Protein AF-A0A5C7YD73-F1 (afdb_monomer_lite)

Sequence (119 aa):
VRLFTTLARFDPVYHGHFKCNRQKLAEMPVLWAYARDLFQTPGFGDTTDFVQIKQHYYIVHADINPSRIVPDGPDLANWLSPHGREALGGRPFGDGTPPGPVPAGEQVPAGHGAQPLLE

Organism: NCBI:txid342002

InterPro domains:
  IPR016639 Glutathione S-transferase Omega/GSH [PTHR32419] (1-86)
  IPR036282 Glutathione S-transferase, C-terminal domain superfamily [SSF47616] (2-102)

pLDDT: mean 96.61, std 7.22, range [41.75, 98.94]

Radius of gyration: 15.42 Å; chains: 1; bounding box: 36×26×44 Å

Foldseek 3Di:
DVVLVCLLLQQQDCVPLVVPPPDGCCPVLVSLLVNLVQLPAPPHLQQAQSVVSQQCRLQVPCVSHVVSDRDPDDQLLCSNDHSCCCVVPDDPQVPDDGDDDDDPPSGHDAPRGNDDRDD

Structure (mmCIF, N/CA/C/O backbone):
data_AF-A0A5C7YD73-F1
#
_entry.id   AF-A0A5C7YD73-F1
#
loop_
_atom_site.group_PDB
_atom_site.id
_atom_site.type_symbol
_atom_site.label_atom_id
_atom_site.label_alt_id
_atom_site.label_comp_id
_atom_site.label_asym_id
_atom_site.label_entity_id
_atom_site.label_seq_id
_atom_site.pdbx_PDB_ins_code
_atom_site.Cartn_x
_atom_site.Cartn_y
_atom_site.Cartn_z
_atom_site.occupancy
_atom_site.B_iso_or_equiv
_atom_site.auth_seq_id
_atom_site.auth_comp_id
_atom_site.auth_asym_id
_atom_site.auth_atom_id
_atom_site.pdbx_PDB_model_num
ATOM 1 N N . VAL A 1 1 ? 8.645 -10.338 -2.698 1.00 97.06 1 VAL A N 1
ATOM 2 C CA . VAL A 1 1 ? 7.506 -10.826 -1.877 1.00 97.06 1 VAL A CA 1
ATOM 3 C C . VAL A 1 1 ? 7.642 -10.475 -0.395 1.00 97.06 1 VAL A C 1
ATOM 5 O O . VAL A 1 1 ? 6.943 -9.576 0.035 1.00 97.06 1 VAL A O 1
ATOM 8 N N . ARG A 1 2 ? 8.547 -11.088 0.391 1.00 98.56 2 ARG A N 1
ATOM 9 C CA . ARG A 1 2 ? 8.586 -10.915 1.869 1.00 98.56 2 ARG A CA 1
ATOM 10 C C . ARG A 1 2 ? 8.684 -9.467 2.374 1.00 98.56 2 ARG A C 1
ATOM 12 O O . ARG A 1 2 ? 8.082 -9.141 3.383 1.00 98.56 2 ARG A O 1
ATOM 19 N N . LEU A 1 3 ? 9.432 -8.607 1.682 1.00 98.81 3 LEU A N 1
ATOM 20 C CA . LEU A 1 3 ? 9.550 -7.195 2.059 1.00 98.81 3 LEU A CA 1
ATOM 21 C C . LEU A 1 3 ? 8.273 -6.400 1.741 1.00 98.81 3 LEU A C 1
ATOM 23 O O . LEU A 1 3 ? 7.864 -5.542 2.517 1.00 98.81 3 LEU A O 1
ATOM 27 N N . PHE A 1 4 ? 7.623 -6.706 0.617 1.00 98.88 4 PHE A N 1
ATOM 28 C CA . PHE A 1 4 ? 6.454 -5.970 0.138 1.00 98.88 4 PHE A CA 1
ATOM 29 C C . PHE A 1 4 ? 5.319 -5.959 1.157 1.00 98.88 4 PHE A C 1
ATOM 31 O O . PHE A 1 4 ? 4.746 -4.908 1.420 1.00 98.88 4 PHE A O 1
ATOM 38 N N . THR A 1 5 ? 5.027 -7.102 1.777 1.00 98.75 5 THR A N 1
ATOM 39 C CA . THR A 1 5 ? 3.909 -7.222 2.720 1.00 98.75 5 THR A CA 1
ATOM 40 C C . THR A 1 5 ? 4.052 -6.287 3.921 1.00 98.75 5 THR A C 1
ATOM 42 O O . THR A 1 5 ? 3.040 -5.802 4.430 1.00 98.75 5 THR A O 1
ATOM 45 N N . THR A 1 6 ? 5.287 -5.997 4.343 1.00 98.88 6 THR A N 1
ATOM 46 C CA . THR A 1 6 ? 5.586 -4.997 5.375 1.00 98.88 6 THR A CA 1
ATOM 47 C C . THR A 1 6 ? 5.447 -3.576 4.836 1.00 98.88 6 THR A C 1
ATOM 49 O O . THR A 1 6 ? 4.802 -2.751 5.477 1.00 98.88 6 THR A O 1
ATOM 52 N N . LEU A 1 7 ? 6.009 -3.285 3.659 1.00 98.88 7 LEU A N 1
ATOM 53 C CA . LEU A 1 7 ? 5.947 -1.946 3.060 1.00 98.88 7 LEU A CA 1
ATOM 54 C C . LEU A 1 7 ? 4.501 -1.510 2.770 1.00 98.88 7 LEU A C 1
ATOM 56 O O . LEU A 1 7 ? 4.125 -0.393 3.112 1.00 98.88 7 LEU A O 1
ATOM 60 N N . ALA A 1 8 ? 3.664 -2.409 2.246 1.00 98.81 8 ALA A N 1
ATOM 61 C CA . ALA A 1 8 ? 2.251 -2.147 1.961 1.00 98.81 8 ALA A CA 1
ATOM 62 C C . ALA A 1 8 ? 1.449 -1.704 3.201 1.00 98.81 8 ALA A C 1
ATOM 64 O O . ALA A 1 8 ? 0.489 -0.950 3.094 1.00 98.81 8 ALA A O 1
ATOM 65 N N . ARG A 1 9 ? 1.855 -2.144 4.397 1.00 98.88 9 ARG A N 1
ATOM 66 C CA . ARG A 1 9 ? 1.187 -1.830 5.672 1.00 98.88 9 ARG A CA 1
ATOM 67 C C . ARG A 1 9 ? 1.843 -0.668 6.422 1.00 98.88 9 ARG A C 1
ATOM 69 O O . ARG A 1 9 ? 1.342 -0.265 7.471 1.00 98.88 9 ARG A O 1
ATOM 76 N N . PHE A 1 10 ? 2.952 -0.133 5.910 1.00 98.94 10 PHE A N 1
ATOM 77 C CA . PHE A 1 10 ? 3.781 0.807 6.654 1.00 98.94 10 PHE A CA 1
ATOM 78 C C . PHE A 1 10 ? 3.064 2.134 6.914 1.00 98.94 10 PHE A C 1
ATOM 80 O O . PHE A 1 10 ? 2.805 2.461 8.068 1.00 98.94 10 PHE A O 1
ATOM 87 N N . ASP A 1 11 ? 2.671 2.859 5.867 1.00 98.75 11 ASP A N 1
ATOM 88 C CA . ASP A 1 11 ? 1.973 4.144 6.022 1.00 98.75 11 ASP A CA 1
ATOM 89 C C . ASP A 1 11 ? 0.539 4.003 6.563 1.00 98.75 11 ASP A C 1
ATOM 91 O O . ASP A 1 11 ? 0.177 4.782 7.448 1.00 98.75 11 ASP A O 1
ATOM 95 N N . PRO A 1 12 ? -0.272 3.012 6.127 1.00 98.62 12 PRO A N 1
ATOM 96 C CA . PRO A 1 12 ? -1.635 2.850 6.634 1.00 98.62 12 PRO A CA 1
ATOM 97 C C . PRO A 1 12 ? -1.730 2.408 8.093 1.00 98.62 12 PRO A C 1
ATOM 99 O O . PRO A 1 12 ? -2.764 2.625 8.719 1.00 98.62 12 PRO A O 1
ATOM 102 N N . VAL A 1 13 ? -0.692 1.752 8.626 1.00 98.88 13 VAL A N 1
ATOM 103 C CA . VAL A 1 13 ? -0.722 1.166 9.971 1.00 98.88 13 VAL A CA 1
ATOM 104 C C . VAL A 1 13 ? 0.557 1.456 10.744 1.00 98.88 13 VAL A C 1
ATOM 106 O O . VAL A 1 13 ? 0.507 2.156 11.752 1.00 98.88 13 VAL A O 1
ATOM 109 N N . TYR A 1 14 ? 1.699 0.893 10.344 1.00 98.88 14 TYR A N 1
ATOM 110 C CA . TYR A 1 14 ? 2.871 0.799 11.229 1.00 98.88 14 TYR A CA 1
ATOM 111 C C . TYR A 1 14 ? 3.428 2.158 11.648 1.00 98.88 14 TYR A C 1
ATOM 113 O O . TYR A 1 14 ? 3.812 2.338 12.806 1.00 98.88 14 TYR A O 1
ATOM 121 N N . HIS A 1 15 ? 3.414 3.128 10.738 1.00 98.81 15 HIS A N 1
ATOM 122 C CA . HIS A 1 15 ? 3.866 4.485 10.998 1.00 98.81 15 HIS A CA 1
ATOM 123 C C . HIS A 1 15 ? 3.109 5.115 12.179 1.00 98.81 15 HIS A C 1
ATOM 125 O O . HIS A 1 15 ? 3.725 5.668 13.088 1.00 98.81 15 HIS A O 1
ATOM 131 N N . GLY A 1 16 ? 1.777 5.000 12.197 1.00 98.56 16 GLY A N 1
ATOM 132 C CA . GLY A 1 16 ? 0.931 5.539 13.265 1.00 98.56 16 GLY A CA 1
ATOM 133 C C . GLY A 1 16 ? 0.746 4.568 14.430 1.00 98.56 16 GLY A C 1
ATOM 134 O O . GLY A 1 16 ? 1.196 4.829 15.545 1.00 98.56 16 GLY A O 1
ATOM 135 N N . HIS A 1 17 ? 0.093 3.433 14.170 1.00 98.69 17 HIS A N 1
ATOM 136 C CA . HIS A 1 17 ? -0.322 2.446 15.176 1.00 98.69 17 HIS A CA 1
ATOM 137 C C . HIS A 1 17 ? 0.852 1.915 16.002 1.00 98.69 17 HIS A C 1
ATOM 139 O O . HIS A 1 17 ? 0.799 1.882 17.232 1.00 98.69 17 HIS A O 1
ATOM 145 N N . PHE A 1 18 ? 1.950 1.564 15.328 1.00 98.81 18 PHE A N 1
ATOM 146 C CA . PHE A 1 18 ? 3.165 1.047 15.965 1.00 98.81 18 PHE A CA 1
ATOM 147 C C . PHE A 1 18 ? 4.238 2.106 16.204 1.00 98.81 18 PHE A C 1
ATOM 149 O O . PHE A 1 18 ? 5.296 1.782 16.738 1.00 98.81 18 PHE A O 1
ATOM 156 N N . LYS A 1 19 ? 3.960 3.374 15.876 1.00 98.69 19 LYS A N 1
ATOM 157 C CA . LYS A 1 19 ? 4.874 4.503 16.096 1.00 98.69 19 LYS A CA 1
ATOM 158 C C . LYS A 1 19 ? 6.224 4.326 15.388 1.00 98.69 19 LYS A C 1
ATOM 160 O O . LYS A 1 19 ? 7.238 4.847 15.842 1.00 98.69 19 LYS A O 1
ATOM 165 N N . CYS A 1 20 ? 6.259 3.615 14.260 1.00 98.69 20 CYS A N 1
ATOM 166 C CA . CYS A 1 20 ? 7.447 3.502 13.409 1.00 98.69 20 CYS A CA 1
ATOM 167 C C . CYS A 1 20 ? 7.638 4.788 12.579 1.00 98.69 20 CYS A C 1
ATOM 169 O O . CYS A 1 20 ? 7.607 4.757 11.352 1.00 98.69 20 CYS A O 1
ATOM 171 N N . ASN A 1 21 ? 7.782 5.933 13.248 1.00 98.56 21 ASN A N 1
ATOM 172 C CA . ASN A 1 21 ? 7.458 7.252 12.701 1.00 98.56 21 ASN A CA 1
ATOM 173 C C . ASN A 1 21 ? 8.667 8.165 12.445 1.00 98.56 21 ASN A C 1
ATOM 175 O O . ASN A 1 21 ? 8.542 9.384 12.541 1.00 98.56 21 ASN A O 1
ATOM 179 N N . ARG A 1 22 ? 9.845 7.611 12.117 1.00 98.69 22 ARG A N 1
ATOM 180 C CA . ARG A 1 22 ? 10.975 8.460 11.692 1.00 98.69 22 ARG A CA 1
ATOM 181 C C . ARG A 1 22 ? 10.602 9.256 10.437 1.00 98.69 22 ARG A C 1
ATOM 183 O O . ARG A 1 22 ? 10.861 10.449 10.381 1.00 98.69 22 ARG A O 1
ATOM 190 N N . GLN A 1 23 ? 10.049 8.560 9.446 1.00 98.50 23 GLN A N 1
ATOM 191 C CA . GLN A 1 23 ? 9.596 9.052 8.142 1.00 98.50 23 GLN A CA 1
ATOM 192 C C . GLN A 1 23 ? 8.497 8.102 7.649 1.00 98.50 23 GLN A C 1
ATOM 194 O O . GLN A 1 23 ? 8.552 6.904 7.958 1.00 98.50 23 GLN A O 1
ATOM 199 N N . LYS A 1 24 ? 7.550 8.597 6.853 1.00 98.69 24 LYS A N 1
ATOM 200 C CA . LYS A 1 24 ? 6.627 7.745 6.086 1.00 98.69 24 LYS A CA 1
ATOM 201 C C . LYS A 1 24 ? 7.385 6.981 5.004 1.00 98.69 24 LYS A C 1
ATOM 203 O O . LYS A 1 24 ? 8.428 7.431 4.530 1.00 98.69 24 LYS A O 1
ATOM 208 N N . LEU A 1 25 ? 6.844 5.854 4.554 1.00 98.81 25 LEU A N 1
ATOM 209 C CA . LEU A 1 25 ? 7.359 5.133 3.395 1.00 98.81 25 LEU A CA 1
ATOM 210 C C . LEU A 1 25 ? 7.368 6.040 2.162 1.00 98.81 25 LEU A C 1
ATOM 212 O O . LEU A 1 25 ? 8.382 6.075 1.469 1.00 98.81 25 LEU A O 1
ATOM 216 N N . ALA A 1 26 ? 6.306 6.818 1.932 1.00 98.44 26 ALA A N 1
ATOM 217 C CA . ALA A 1 26 ? 6.226 7.758 0.809 1.00 98.44 26 ALA A CA 1
ATOM 218 C C . ALA A 1 26 ? 7.355 8.816 0.781 1.00 98.44 26 ALA A C 1
ATOM 220 O O . ALA A 1 26 ? 7.649 9.378 -0.273 1.00 98.44 26 ALA A O 1
ATOM 221 N N . GLU A 1 27 ? 8.018 9.065 1.914 1.00 98.75 27 GLU A N 1
ATOM 222 C CA . GLU A 1 27 ? 9.127 10.019 2.060 1.00 98.75 27 GLU A CA 1
ATOM 223 C C . GLU A 1 27 ? 10.508 9.357 1.890 1.00 98.75 27 GLU A C 1
ATOM 225 O O . GLU A 1 27 ? 11.531 10.035 1.973 1.00 98.75 27 GLU A O 1
ATOM 230 N N . MET A 1 28 ? 10.565 8.040 1.653 1.00 98.75 28 MET A N 1
ATOM 231 C CA . MET A 1 28 ? 11.796 7.275 1.428 1.00 98.75 28 MET A CA 1
ATOM 232 C C . MET A 1 28 ? 11.951 6.982 -0.075 1.00 98.75 28 MET A C 1
ATOM 234 O O . MET A 1 28 ? 11.473 5.946 -0.533 1.00 98.75 28 MET A O 1
ATOM 238 N N . PRO A 1 29 ? 12.633 7.825 -0.879 1.00 98.50 29 PRO A N 1
ATOM 239 C CA . PRO A 1 29 ? 12.431 7.857 -2.333 1.00 98.50 29 PRO A CA 1
ATOM 240 C C . PRO A 1 29 ? 12.690 6.519 -3.037 1.00 98.50 29 PRO A C 1
ATOM 242 O O . PRO A 1 29 ? 11.89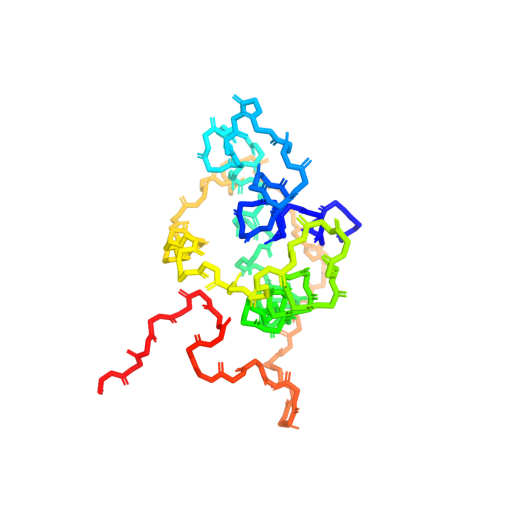2 6.072 -3.859 1.00 98.50 29 PRO A O 1
ATOM 245 N N . VAL A 1 30 ? 13.781 5.839 -2.671 1.00 98.81 30 VAL A N 1
ATOM 246 C CA . VAL A 1 30 ? 14.167 4.558 -3.282 1.00 98.81 30 VAL A CA 1
ATOM 247 C C . VAL A 1 30 ? 13.243 3.420 -2.840 1.00 98.81 30 VAL A C 1
ATOM 249 O O . VAL A 1 30 ? 12.813 2.622 -3.672 1.00 98.81 30 VAL A O 1
ATOM 252 N N . LEU A 1 31 ? 12.908 3.349 -1.546 1.00 98.88 31 LEU A N 1
ATOM 253 C CA . LEU A 1 31 ? 12.007 2.317 -1.020 1.00 98.88 31 LEU A CA 1
ATOM 254 C C . LEU A 1 31 ? 10.575 2.522 -1.507 1.00 98.88 31 LEU A C 1
ATOM 256 O O . LEU A 1 31 ? 9.884 1.546 -1.784 1.00 98.88 31 LEU A O 1
ATOM 260 N N . TRP A 1 32 ? 10.149 3.771 -1.671 1.00 98.88 32 TRP A N 1
ATOM 261 C CA . TRP A 1 32 ? 8.831 4.094 -2.186 1.00 98.88 32 TRP A CA 1
ATOM 262 C C . TRP A 1 32 ? 8.685 3.768 -3.668 1.00 98.88 32 TRP A C 1
ATOM 264 O O . TRP A 1 32 ? 7.675 3.201 -4.081 1.00 98.88 32 TRP A O 1
ATOM 274 N N . ALA A 1 33 ? 9.702 4.075 -4.477 1.00 98.88 33 ALA A N 1
ATOM 275 C CA . ALA A 1 33 ? 9.740 3.643 -5.871 1.00 98.88 33 ALA A CA 1
ATOM 276 C C . ALA A 1 33 ? 9.694 2.108 -5.981 1.00 98.88 33 ALA A C 1
ATOM 278 O O . ALA A 1 33 ? 8.905 1.577 -6.753 1.00 98.88 33 ALA A O 1
ATOM 279 N N . TYR A 1 34 ? 10.474 1.394 -5.161 1.00 98.88 34 TYR A N 1
ATOM 280 C CA . TYR A 1 34 ? 10.448 -0.072 -5.103 1.00 98.88 34 TYR A CA 1
ATOM 281 C C . TYR A 1 34 ? 9.086 -0.639 -4.669 1.00 98.88 34 TYR A C 1
ATOM 283 O O . TYR A 1 34 ? 8.618 -1.629 -5.226 1.00 98.88 34 TYR A O 1
ATOM 291 N N . ALA A 1 35 ? 8.438 -0.029 -3.675 1.00 98.88 35 ALA A N 1
ATOM 292 C CA . ALA A 1 35 ? 7.142 -0.488 -3.195 1.00 98.88 35 ALA A CA 1
ATOM 293 C C . ALA A 1 35 ? 6.059 -0.341 -4.273 1.00 98.88 35 ALA A C 1
ATOM 295 O O . ALA A 1 35 ? 5.301 -1.284 -4.482 1.00 98.88 35 ALA A O 1
ATOM 296 N N . ARG A 1 36 ? 6.016 0.800 -4.974 1.00 98.81 36 ARG A N 1
ATOM 297 C CA . ARG A 1 36 ? 5.060 1.055 -6.065 1.00 98.81 36 ARG A CA 1
ATOM 298 C C . ARG A 1 36 ? 5.282 0.154 -7.276 1.00 98.81 36 ARG A C 1
ATOM 300 O O . ARG A 1 36 ? 4.311 -0.363 -7.806 1.00 98.81 36 ARG A O 1
ATOM 307 N N . ASP A 1 37 ? 6.538 -0.080 -7.650 1.00 98.88 37 ASP A N 1
ATOM 308 C CA . ASP A 1 37 ? 6.934 -1.042 -8.691 1.00 98.88 37 ASP A CA 1
ATOM 309 C C . ASP A 1 37 ? 6.357 -2.436 -8.412 1.00 98.88 37 ASP A C 1
ATOM 311 O O . ASP A 1 37 ? 5.642 -3.014 -9.232 1.00 98.88 37 ASP A O 1
ATOM 315 N N . LEU A 1 38 ? 6.533 -2.931 -7.182 1.00 98.88 38 LEU A N 1
ATOM 316 C CA . LEU A 1 38 ? 5.903 -4.184 -6.781 1.00 98.88 38 LEU A CA 1
ATOM 317 C C . LEU A 1 38 ? 4.381 -4.086 -6.724 1.00 98.88 38 LEU A C 1
ATOM 319 O O . LEU A 1 38 ? 3.725 -4.978 -7.230 1.00 98.88 38 LEU A O 1
ATOM 323 N N . PHE A 1 39 ? 3.808 -3.033 -6.144 1.00 98.75 39 PHE A N 1
ATOM 324 C CA . PHE A 1 39 ? 2.354 -2.882 -6.034 1.00 98.75 39 PHE A CA 1
ATOM 325 C C . PHE A 1 39 ? 1.657 -2.908 -7.402 1.00 98.75 39 PHE A C 1
ATOM 327 O O . PHE A 1 39 ? 0.602 -3.522 -7.536 1.00 98.75 39 PHE A O 1
ATOM 334 N N . GLN A 1 40 ? 2.256 -2.275 -8.414 1.00 98.44 40 GLN A N 1
ATOM 335 C CA . GLN A 1 40 ? 1.741 -2.221 -9.787 1.00 98.44 40 GLN A CA 1
ATOM 336 C C . GLN A 1 40 ? 2.055 -3.496 -10.593 1.00 98.44 40 GLN A C 1
ATOM 338 O O . GLN A 1 40 ? 1.502 -3.691 -11.675 1.00 98.44 40 GLN A O 1
ATOM 343 N N . THR A 1 41 ? 2.900 -4.392 -10.071 1.00 98.50 41 THR A N 1
ATOM 344 C CA . THR A 1 41 ? 3.136 -5.718 -10.653 1.00 98.50 41 THR A CA 1
ATOM 345 C C . THR A 1 41 ? 1.946 -6.648 -10.349 1.00 98.50 41 THR A C 1
ATOM 347 O O . THR A 1 41 ? 1.553 -6.753 -9.184 1.00 98.50 41 THR A O 1
ATOM 350 N N . PRO A 1 42 ? 1.382 -7.371 -11.340 1.00 98.19 42 PRO A N 1
ATOM 351 C CA . PRO A 1 42 ? 0.292 -8.322 -11.101 1.00 98.19 42 PRO A CA 1
ATOM 352 C C . PRO A 1 42 ? 0.638 -9.378 -10.036 1.00 98.19 42 PRO A C 1
ATOM 354 O O . PRO A 1 42 ? 1.749 -9.919 -10.028 1.00 98.19 42 PRO A O 1
ATOM 357 N N . GLY A 1 43 ? -0.310 -9.674 -9.147 1.00 97.44 43 GLY A N 1
ATOM 358 C CA . GLY A 1 43 ? -0.152 -10.562 -7.988 1.00 97.44 43 GLY A CA 1
ATOM 359 C C . GLY A 1 43 ? 0.263 -9.870 -6.680 1.00 97.44 43 GLY A C 1
ATOM 360 O O . GLY A 1 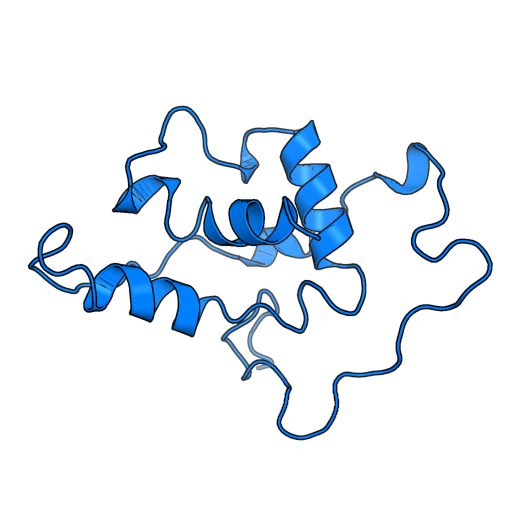43 ? 0.495 -10.554 -5.681 1.00 97.44 43 GLY A O 1
ATOM 361 N N . PHE A 1 44 ? 0.402 -8.539 -6.663 1.00 98.56 44 PHE A N 1
ATOM 362 C CA . PHE A 1 44 ? 0.795 -7.763 -5.480 1.00 98.56 44 PHE A CA 1
ATOM 363 C C . PHE A 1 44 ? -0.295 -6.781 -5.035 1.00 98.56 44 PHE A C 1
ATOM 365 O O . PHE A 1 44 ? -0.957 -7.017 -4.023 1.00 98.56 44 PHE A O 1
ATOM 372 N N . GLY A 1 45 ? -0.483 -5.664 -5.747 1.00 97.94 45 GLY A N 1
ATOM 373 C CA . GLY A 1 45 ? -1.486 -4.659 -5.371 1.00 97.94 45 GLY A CA 1
ATOM 374 C C . GLY A 1 45 ? -2.918 -5.181 -5.482 1.00 97.94 45 GLY A C 1
ATOM 375 O O . GLY A 1 45 ? -3.769 -4.841 -4.667 1.00 97.94 45 GLY A O 1
ATOM 376 N N . ASP A 1 46 ? -3.150 -6.095 -6.420 1.00 97.44 46 ASP A N 1
ATOM 377 C CA . ASP A 1 46 ? -4.420 -6.791 -6.649 1.00 97.44 46 ASP A CA 1
ATOM 378 C C . ASP A 1 46 ? -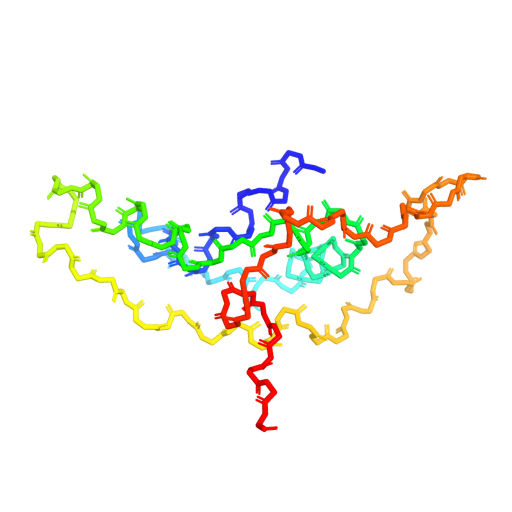4.789 -7.824 -5.564 1.00 97.44 46 ASP A C 1
ATOM 380 O O . ASP A 1 46 ? -5.899 -8.348 -5.576 1.00 97.44 46 ASP A O 1
ATOM 384 N N . THR A 1 47 ? -3.903 -8.054 -4.589 1.00 97.88 4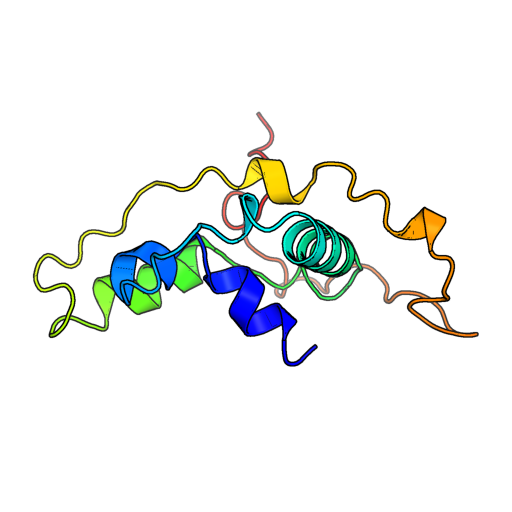7 THR A N 1
ATOM 385 C CA . THR A 1 47 ? -4.157 -8.863 -3.380 1.00 97.88 47 THR A CA 1
ATOM 386 C C . THR A 1 47 ? -4.139 -8.033 -2.090 1.00 97.88 47 THR A C 1
ATOM 388 O O . THR A 1 47 ? -4.211 -8.576 -0.984 1.00 97.88 47 THR A O 1
ATOM 391 N N . THR A 1 48 ? -4.016 -6.706 -2.195 1.00 98.62 48 THR A N 1
ATOM 392 C CA . THR A 1 48 ? -3.837 -5.814 -1.042 1.00 98.62 48 THR A CA 1
ATOM 393 C C . THR A 1 48 ? -5.130 -5.063 -0.711 1.00 98.62 48 THR A C 1
ATOM 395 O O . THR A 1 48 ? -5.434 -4.037 -1.310 1.00 98.62 48 THR A O 1
ATOM 398 N N . ASP A 1 49 ? -5.867 -5.550 0.291 1.00 98.50 49 ASP A N 1
ATOM 399 C CA . ASP A 1 49 ? -7.057 -4.888 0.848 1.00 98.50 49 ASP A CA 1
ATOM 400 C C . ASP A 1 49 ? -6.670 -3.966 2.021 1.00 98.50 49 ASP A C 1
ATOM 402 O O . ASP A 1 49 ? -6.389 -4.422 3.137 1.00 98.50 49 ASP A O 1
ATOM 406 N N . PHE A 1 50 ? -6.637 -2.653 1.780 1.00 98.56 50 PHE A N 1
ATOM 407 C CA . PHE A 1 50 ? -6.228 -1.674 2.790 1.00 98.56 50 PHE A CA 1
ATOM 408 C C . PHE A 1 50 ? -7.271 -1.469 3.892 1.00 98.56 50 PHE A C 1
ATOM 410 O O . PHE A 1 50 ? -6.897 -1.162 5.029 1.00 98.56 50 PHE A O 1
ATOM 417 N N . VAL A 1 51 ? -8.557 -1.666 3.595 1.00 98.44 51 VAL A N 1
ATOM 418 C CA . VAL A 1 51 ? -9.640 -1.537 4.580 1.00 98.44 51 VAL A CA 1
ATOM 419 C C . VAL A 1 51 ? -9.527 -2.652 5.613 1.00 98.44 51 VAL A C 1
ATOM 421 O O . VAL A 1 51 ? -9.450 -2.361 6.810 1.00 98.44 51 VAL A O 1
ATOM 424 N N . GLN A 1 52 ? -9.414 -3.909 5.176 1.00 98.69 52 GLN A N 1
ATOM 425 C CA . GLN A 1 52 ? -9.238 -5.048 6.080 1.00 98.69 52 GLN A CA 1
ATOM 426 C C . GLN A 1 52 ? -7.924 -4.965 6.857 1.00 98.69 52 GLN A C 1
ATOM 428 O O . GLN A 1 52 ? -7.902 -5.244 8.059 1.00 98.69 52 GLN A O 1
ATOM 433 N N . ILE A 1 53 ? -6.835 -4.529 6.207 1.00 98.81 53 ILE A N 1
ATOM 434 C CA . ILE A 1 53 ? -5.559 -4.268 6.884 1.00 98.81 53 ILE A CA 1
ATOM 435 C C . ILE A 1 53 ? -5.777 -3.301 8.052 1.00 98.81 53 ILE A C 1
ATOM 437 O O . ILE A 1 53 ? -5.456 -3.636 9.193 1.00 98.81 53 ILE A O 1
ATOM 441 N N . LYS A 1 54 ? -6.339 -2.115 7.798 1.00 98.81 54 LYS A N 1
ATOM 442 C CA . LYS A 1 54 ? -6.516 -1.093 8.836 1.00 98.81 54 LYS A CA 1
ATOM 443 C C . LYS A 1 54 ? -7.473 -1.570 9.928 1.00 98.81 54 LYS A C 1
ATOM 445 O O . LYS A 1 54 ? -7.145 -1.452 11.107 1.00 98.81 54 LYS A O 1
ATOM 450 N N . GLN A 1 55 ? -8.608 -2.162 9.558 1.00 98.75 55 GLN A N 1
ATOM 451 C CA . GLN A 1 55 ? -9.582 -2.697 10.512 1.00 98.75 55 GLN A CA 1
ATOM 452 C C . GLN A 1 55 ? -8.951 -3.715 11.459 1.00 98.75 55 GLN A C 1
ATOM 454 O O . GLN A 1 55 ? -9.108 -3.583 12.671 1.00 98.75 55 GLN A O 1
ATOM 459 N N . HIS A 1 56 ? -8.188 -4.679 10.939 1.00 98.81 56 HIS A N 1
ATOM 460 C CA . HIS A 1 56 ? -7.531 -5.671 11.783 1.00 98.81 56 HIS A CA 1
ATOM 461 C C . HIS A 1 56 ? -6.644 -4.999 12.838 1.00 98.81 56 HIS A C 1
ATOM 463 O O . HIS A 1 56 ? -6.848 -5.198 14.033 1.00 98.81 56 HIS A O 1
ATOM 469 N N . TYR A 1 57 ? -5.710 -4.144 12.425 1.00 98.81 57 TYR A N 1
ATOM 470 C CA . TYR A 1 57 ? -4.770 -3.542 13.368 1.00 98.81 57 TYR A CA 1
ATOM 471 C C . TYR A 1 57 ? -5.436 -2.586 14.360 1.00 98.81 57 TYR A C 1
ATOM 473 O O . TYR A 1 57 ? -5.151 -2.660 15.556 1.00 98.81 57 TYR A O 1
ATOM 481 N N . TYR A 1 58 ? -6.308 -1.695 13.888 1.00 98.81 58 TYR A N 1
ATOM 482 C CA . TYR A 1 58 ? -6.868 -0.637 14.726 1.00 98.81 58 TYR A CA 1
ATOM 483 C C . TYR A 1 58 ? -8.026 -1.111 15.611 1.00 98.81 58 TYR A C 1
ATOM 485 O O . TYR A 1 58 ? -8.214 -0.524 16.675 1.00 98.81 58 TYR A O 1
ATOM 493 N N . ILE A 1 59 ? -8.767 -2.158 15.225 1.00 98.75 59 ILE A N 1
ATOM 494 C CA . ILE A 1 59 ? -9.895 -2.687 16.012 1.00 98.75 59 ILE A CA 1
ATOM 495 C C . ILE A 1 59 ? -9.442 -3.813 16.948 1.00 98.75 59 ILE A C 1
ATOM 497 O O . ILE A 1 59 ? -9.851 -3.835 18.111 1.00 98.75 59 ILE A O 1
ATOM 501 N N . VAL A 1 60 ? -8.613 -4.751 16.467 1.00 98.75 60 VAL A N 1
ATOM 502 C CA . VAL A 1 60 ? -8.246 -5.953 17.243 1.00 98.75 60 VAL A CA 1
ATOM 503 C C . VAL A 1 60 ? -7.240 -5.628 18.344 1.00 98.75 60 VAL A C 1
ATOM 505 O O . VAL A 1 60 ? -7.365 -6.149 19.449 1.00 98.75 60 VAL A O 1
ATOM 508 N N . HIS A 1 61 ? -6.265 -4.747 18.094 1.00 98.56 61 HIS A N 1
ATOM 509 C CA . HIS A 1 61 ? -5.246 -4.388 19.089 1.00 98.56 61 HIS A CA 1
ATOM 510 C C . HIS A 1 61 ? -5.776 -3.365 20.104 1.00 98.56 61 HIS A C 1
ATOM 512 O O . HIS A 1 61 ? -5.258 -2.251 20.204 1.00 98.56 61 HIS A O 1
ATOM 518 N N . ALA A 1 62 ? -6.805 -3.738 20.866 1.00 98.19 62 ALA A N 1
ATOM 519 C CA . ALA A 1 62 ? -7.437 -2.869 21.859 1.00 98.19 62 ALA A CA 1
ATOM 520 C C . ALA A 1 62 ? -6.462 -2.398 22.957 1.00 98.19 62 ALA A C 1
ATOM 522 O O . ALA A 1 62 ? -6.625 -1.298 23.471 1.00 98.19 62 ALA A O 1
ATOM 523 N N . ASP A 1 63 ? -5.414 -3.172 23.252 1.00 98.50 63 ASP A N 1
ATOM 524 C CA . ASP A 1 63 ? -4.369 -2.784 24.211 1.00 98.50 63 ASP A CA 1
ATOM 525 C C . ASP A 1 63 ? -3.525 -1.596 23.717 1.00 98.50 63 ASP A C 1
ATOM 527 O O . ASP A 1 63 ? -2.995 -0.824 24.513 1.00 98.50 63 ASP A O 1
ATOM 531 N N . ILE A 1 64 ? -3.405 -1.432 22.393 1.00 98.38 64 ILE A N 1
ATOM 532 C CA . ILE A 1 64 ? -2.668 -0.330 21.756 1.00 98.38 64 ILE A CA 1
ATOM 533 C C . ILE A 1 64 ? -3.620 0.811 21.376 1.00 98.38 64 ILE A C 1
ATOM 535 O O . ILE A 1 64 ? -3.275 1.980 21.549 1.00 98.38 64 ILE A O 1
ATOM 539 N N . ASN A 1 65 ? -4.812 0.486 20.863 1.00 98.62 65 ASN A N 1
ATOM 540 C CA . ASN A 1 65 ? -5.855 1.437 20.479 1.00 98.62 65 ASN A CA 1
ATOM 541 C C . ASN A 1 65 ? -7.196 1.112 21.169 1.00 98.62 65 ASN A C 1
ATOM 543 O O . ASN A 1 65 ? -8.089 0.533 20.542 1.00 98.62 65 ASN A O 1
ATOM 547 N N . PRO A 1 66 ? -7.390 1.523 22.436 1.00 98.56 66 PRO A N 1
ATOM 548 C CA . PRO A 1 66 ? -8.618 1.234 23.180 1.00 98.56 66 PRO A CA 1
ATOM 549 C C . PRO A 1 66 ? -9.880 1.829 22.546 1.00 98.56 66 PRO A C 1
ATOM 551 O O . PRO A 1 66 ? -10.964 1.270 22.686 1.00 98.56 66 PRO A O 1
ATOM 554 N N . SER A 1 67 ? -9.743 2.946 21.819 1.00 98.62 67 SER A N 1
ATOM 555 C CA . SER A 1 67 ? -10.863 3.601 21.130 1.00 98.62 67 SER A CA 1
ATOM 556 C C . SER A 1 67 ? -11.434 2.771 19.977 1.00 98.62 67 SER A C 1
ATOM 558 O O . SER A 1 67 ? -12.577 2.984 19.580 1.00 98.62 67 SER A O 1
ATOM 560 N N . ARG A 1 68 ? -10.627 1.856 19.415 1.00 98.56 68 ARG A N 1
ATOM 561 C CA . ARG A 1 68 ? -10.909 1.089 18.190 1.00 98.56 68 ARG A CA 1
ATOM 562 C C . ARG A 1 68 ? -11.259 1.936 16.963 1.00 98.56 68 ARG A C 1
ATOM 564 O O . ARG A 1 68 ? -11.729 1.402 15.962 1.00 98.56 68 ARG A O 1
ATOM 571 N N . ILE A 1 69 ? -11.002 3.244 17.014 1.00 98.81 69 ILE A N 1
ATOM 572 C CA . ILE A 1 69 ? -11.175 4.131 15.867 1.00 98.81 69 ILE A CA 1
ATOM 573 C C . ILE A 1 69 ? -10.142 3.747 14.809 1.00 98.81 69 ILE A C 1
ATOM 575 O O . ILE A 1 69 ? -8.948 3.650 15.101 1.00 98.81 69 ILE A O 1
ATOM 579 N N . VAL A 1 70 ? -10.619 3.539 13.583 1.00 98.88 70 VAL A N 1
ATOM 580 C CA . VAL A 1 70 ? -9.789 3.309 12.401 1.00 98.88 70 VAL A CA 1
ATOM 581 C C . VAL A 1 70 ? -9.567 4.662 11.717 1.00 98.88 70 VAL A C 1
ATOM 583 O O . VAL A 1 70 ? -10.553 5.310 11.367 1.00 98.88 70 VAL A O 1
ATOM 586 N N . PRO A 1 71 ? -8.318 5.126 11.531 1.00 98.56 71 PRO A N 1
ATOM 587 C CA . PRO A 1 71 ? -8.052 6.357 10.792 1.00 98.56 71 PRO A CA 1
ATOM 588 C C . PRO A 1 71 ? -8.580 6.265 9.363 1.00 98.56 71 PRO A C 1
ATOM 590 O O . PRO A 1 71 ? -8.478 5.208 8.748 1.00 98.56 71 PRO A O 1
ATOM 593 N N . ASP A 1 72 ? -9.089 7.364 8.811 1.00 97.56 72 ASP A N 1
ATOM 594 C CA . ASP A 1 72 ? -9.576 7.385 7.426 1.00 97.56 72 ASP A CA 1
ATOM 595 C C . ASP A 1 72 ? -8.419 7.446 6.414 1.00 97.56 72 ASP A C 1
ATOM 597 O O . ASP A 1 72 ? -8.372 6.681 5.456 1.00 97.56 72 ASP A O 1
ATOM 601 N N . GLY A 1 73 ? -7.384 8.236 6.712 1.00 96.75 73 GLY A N 1
ATOM 602 C CA . GLY A 1 73 ? -6.154 8.269 5.918 1.00 96.75 73 GLY A CA 1
ATOM 603 C C . GLY A 1 73 ? -5.278 7.005 6.040 1.00 96.75 73 GLY A C 1
ATOM 604 O O . GLY A 1 73 ? -5.624 6.056 6.754 1.00 96.75 73 GLY A O 1
ATOM 605 N N . PRO A 1 74 ? -4.098 6.997 5.393 1.00 97.31 74 PRO A N 1
ATOM 606 C CA . PRO A 1 74 ? -3.639 7.982 4.409 1.00 97.31 74 PRO A CA 1
ATOM 607 C C . PRO A 1 74 ? -4.410 7.869 3.084 1.00 97.31 74 PRO A C 1
ATOM 609 O O . PRO A 1 74 ? -5.064 6.861 2.839 1.00 97.31 74 PRO A O 1
ATOM 612 N N . ASP A 1 75 ? -4.288 8.885 2.227 1.00 96.31 75 ASP A N 1
ATOM 613 C CA . ASP A 1 75 ? -4.640 8.746 0.811 1.00 96.31 75 ASP A CA 1
ATOM 614 C C . ASP A 1 75 ? -3.720 7.702 0.152 1.00 96.31 75 ASP A C 1
ATOM 616 O O . ASP A 1 75 ? -2.504 7.702 0.371 1.00 96.31 75 ASP A O 1
ATOM 620 N N . LEU A 1 76 ? -4.321 6.799 -0.621 1.00 97.19 76 LEU A N 1
ATOM 621 C CA . LEU A 1 76 ? -3.674 5.651 -1.252 1.00 97.19 76 LEU A CA 1
ATOM 622 C C . LEU A 1 76 ? -3.466 5.842 -2.758 1.00 97.19 76 LEU A C 1
ATOM 624 O O . LEU A 1 76 ? -2.768 5.032 -3.370 1.00 97.19 76 LEU A O 1
ATOM 628 N N . ALA A 1 77 ? -4.010 6.905 -3.361 1.00 96.25 77 ALA A N 1
ATOM 629 C CA . ALA A 1 77 ? -3.912 7.142 -4.803 1.00 96.25 77 ALA A CA 1
ATOM 630 C C . ALA A 1 77 ? -2.452 7.219 -5.290 1.00 96.25 77 ALA A C 1
ATOM 632 O O . ALA A 1 77 ? -2.121 6.837 -6.416 1.00 96.25 77 ALA A O 1
ATOM 633 N N . ASN A 1 78 ? -1.538 7.654 -4.417 1.00 96.75 78 ASN A N 1
ATOM 634 C CA . ASN A 1 78 ? -0.118 7.751 -4.728 1.00 96.75 78 ASN A CA 1
ATOM 635 C C . ASN A 1 78 ? 0.559 6.391 -5.007 1.00 96.75 78 ASN A C 1
ATOM 637 O O . ASN A 1 78 ? 1.602 6.388 -5.666 1.00 96.75 78 ASN A O 1
ATOM 641 N N . TRP A 1 79 ? -0.014 5.249 -4.603 1.00 98.50 79 TRP A N 1
ATOM 642 C CA . TRP A 1 79 ? 0.501 3.915 -4.953 1.00 98.50 79 TRP A CA 1
ATOM 643 C C . TRP A 1 79 ? 0.514 3.655 -6.465 1.00 98.50 79 TRP A C 1
ATOM 645 O O . TRP A 1 79 ? 1.357 2.897 -6.948 1.00 98.50 79 TRP A O 1
ATOM 655 N N . LEU A 1 80 ? -0.377 4.309 -7.218 1.00 98.12 80 LEU A N 1
ATOM 656 C CA . LEU A 1 80 ? -0.521 4.157 -8.671 1.00 98.12 80 LEU A CA 1
ATOM 657 C C . LEU A 1 80 ? 0.289 5.185 -9.479 1.00 98.12 80 LEU A C 1
ATOM 659 O O . LEU A 1 80 ? 0.243 5.197 -10.705 1.00 98.12 80 LEU A O 1
ATOM 663 N N . SER A 1 81 ? 1.048 6.054 -8.809 1.00 98.06 81 SER A N 1
ATOM 664 C CA . SER A 1 81 ? 1.904 7.026 -9.496 1.00 98.06 81 SER A CA 1
ATOM 665 C C . SER A 1 81 ? 3.127 6.351 -10.152 1.00 98.06 81 SER A C 1
ATOM 667 O O . SER A 1 81 ? 3.640 5.370 -9.602 1.00 98.06 81 SER A O 1
ATOM 669 N N . PRO A 1 82 ? 3.657 6.880 -11.277 1.00 98.50 82 PRO A N 1
ATOM 670 C CA . PRO A 1 82 ? 4.823 6.309 -11.959 1.00 98.50 82 PRO A CA 1
ATOM 671 C C . PRO A 1 82 ? 6.048 6.189 -11.046 1.00 98.50 82 PRO A C 1
ATOM 673 O O . PRO A 1 82 ? 6.440 7.156 -10.383 1.00 98.50 82 PRO A O 1
ATOM 676 N N . HIS A 1 83 ? 6.663 5.007 -10.996 1.00 98.56 83 HIS A N 1
ATOM 677 C CA . HIS A 1 83 ? 7.763 4.713 -10.070 1.00 98.56 83 HIS A CA 1
ATOM 678 C C . HIS A 1 83 ? 9.170 4.872 -10.665 1.00 98.56 83 HIS A C 1
ATOM 680 O O . HIS A 1 83 ? 10.117 5.017 -9.891 1.00 98.56 83 HIS A O 1
ATOM 686 N N . GLY A 1 84 ? 9.332 4.879 -11.993 1.00 98.50 84 GLY A N 1
ATOM 687 C CA . GLY A 1 84 ? 10.617 5.155 -12.655 1.00 98.50 84 GLY A CA 1
ATOM 688 C C . GLY A 1 84 ? 11.670 4.050 -12.501 1.00 98.50 84 GLY A C 1
ATOM 689 O O . GLY A 1 84 ? 12.867 4.301 -12.647 1.00 98.50 84 GLY A O 1
ATOM 690 N N . ARG A 1 85 ? 11.259 2.832 -12.129 1.00 98.56 85 ARG A N 1
ATOM 691 C CA . ARG A 1 85 ? 12.181 1.722 -11.803 1.00 98.56 85 ARG A CA 1
ATOM 692 C C . ARG A 1 85 ? 12.642 0.966 -13.041 1.00 98.56 85 ARG A C 1
ATOM 694 O O . ARG A 1 85 ? 13.715 0.373 -13.015 1.00 98.56 85 ARG A O 1
ATOM 701 N N . GLU A 1 86 ? 11.889 1.064 -14.126 1.00 98.19 86 GLU A N 1
ATOM 702 C CA . GLU A 1 86 ? 12.225 0.550 -15.448 1.00 98.19 86 GLU A CA 1
ATOM 703 C C . GLU A 1 86 ? 13.569 1.084 -15.968 1.00 98.19 86 GLU A C 1
ATOM 705 O O . GLU A 1 86 ? 14.291 0.364 -16.655 1.00 98.19 86 GLU A O 1
ATOM 710 N N . ALA A 1 87 ? 13.973 2.294 -15.560 1.00 97.94 87 ALA A N 1
ATOM 711 C CA . ALA A 1 87 ? 15.275 2.875 -15.898 1.00 97.94 87 ALA A CA 1
ATOM 712 C C . ALA A 1 87 ? 16.472 2.076 -15.341 1.00 97.94 87 ALA A C 1
ATOM 714 O O . ALA A 1 87 ? 17.598 2.243 -15.806 1.00 97.94 87 ALA A O 1
ATOM 715 N N . LEU A 1 88 ? 16.244 1.202 -14.354 1.00 98.19 88 LEU A N 1
ATOM 716 C CA . LEU A 1 88 ? 17.261 0.316 -13.778 1.00 98.19 88 LEU A CA 1
ATOM 717 C C . LEU A 1 88 ? 17.337 -1.045 -14.495 1.00 98.19 88 LEU A C 1
ATOM 719 O O . LEU A 1 88 ? 18.145 -1.892 -14.111 1.00 98.19 88 LEU A O 1
ATOM 723 N N . GLY A 1 89 ? 16.510 -1.264 -15.522 1.00 97.06 89 GLY A N 1
ATOM 724 C CA . GLY A 1 89 ? 16.396 -2.529 -16.241 1.00 97.06 89 GLY A CA 1
ATOM 725 C C . GLY A 1 89 ? 15.712 -3.624 -15.418 1.00 97.06 89 GLY A C 1
ATOM 726 O O . GLY A 1 89 ? 14.858 -3.363 -14.574 1.00 97.06 89 GLY A O 1
ATOM 727 N N . GLY A 1 90 ? 16.103 -4.876 -15.664 1.00 95.88 90 GLY A N 1
ATOM 728 C CA . GLY A 1 90 ? 15.524 -6.048 -15.009 1.00 95.88 90 GLY A CA 1
ATOM 729 C C . GLY A 1 90 ? 14.350 -6.662 -15.774 1.00 95.88 90 GLY A C 1
ATOM 730 O O . GLY A 1 90 ? 13.815 -6.097 -16.722 1.00 95.88 90 GLY A O 1
ATOM 731 N N . ARG A 1 91 ? 13.991 -7.885 -15.378 1.00 96.50 91 ARG A N 1
ATOM 732 C CA . ARG A 1 91 ? 12.896 -8.666 -15.966 1.00 96.50 91 ARG A CA 1
ATOM 733 C C . ARG A 1 91 ? 12.083 -9.257 -14.814 1.00 96.50 91 ARG A C 1
ATOM 735 O O . ARG A 1 91 ? 12.502 -10.293 -14.296 1.00 96.50 91 ARG A O 1
ATOM 742 N N . PRO A 1 92 ? 10.979 -8.620 -14.372 1.00 95.81 92 PRO A N 1
ATOM 743 C CA . PRO A 1 92 ? 10.239 -9.041 -13.175 1.00 95.81 92 PRO A CA 1
ATOM 744 C C . PRO A 1 92 ? 9.833 -10.520 -13.186 1.00 95.81 92 PRO A C 1
ATOM 746 O O . PRO A 1 92 ? 9.863 -11.176 -12.149 1.00 95.81 92 PRO A O 1
ATOM 749 N N . PHE A 1 93 ? 9.541 -11.054 -14.376 1.00 97.69 93 PHE A N 1
ATOM 750 C CA . PHE A 1 93 ? 9.161 -12.451 -14.599 1.00 97.69 93 PHE A CA 1
ATOM 751 C C . PHE A 1 93 ? 10.243 -13.279 -15.321 1.00 97.69 93 PHE A C 1
ATOM 753 O O . PHE A 1 93 ? 9.999 -14.426 -15.686 1.00 97.69 93 PHE A O 1
ATOM 760 N N . GLY A 1 94 ? 11.450 -12.735 -15.522 1.00 97.38 94 GLY A N 1
ATOM 761 C CA . GLY A 1 94 ? 12.522 -13.412 -16.258 1.00 97.38 94 GLY A CA 1
ATOM 762 C C . GLY A 1 94 ? 12.138 -13.692 -17.714 1.00 97.38 94 GLY A C 1
ATOM 763 O O . GLY A 1 94 ? 11.858 -12.756 -18.458 1.00 97.38 94 GLY A O 1
ATOM 764 N N . ASP A 1 95 ? 12.146 -14.971 -18.097 1.00 97.69 95 ASP A N 1
ATOM 765 C CA . ASP A 1 95 ? 11.674 -15.461 -19.405 1.00 97.69 95 ASP A CA 1
ATOM 766 C C . ASP A 1 95 ? 10.190 -15.891 -19.379 1.00 97.69 95 ASP A C 1
ATOM 768 O O . ASP A 1 95 ? 9.655 -16.359 -20.382 1.00 97.69 95 ASP A O 1
ATOM 772 N N . GLY A 1 96 ? 9.526 -15.770 -18.224 1.00 97.69 96 GLY A N 1
ATOM 773 C CA . GLY A 1 96 ? 8.102 -16.047 -18.052 1.00 97.69 96 GLY A CA 1
ATOM 774 C C . GLY A 1 96 ? 7.214 -14.830 -18.315 1.00 97.69 96 GLY A C 1
ATOM 775 O O . GLY A 1 96 ? 7.675 -13.753 -18.694 1.00 97.69 96 GLY A O 1
ATOM 776 N N . THR A 1 97 ? 5.915 -14.997 -18.069 1.00 97.38 97 THR A N 1
ATOM 777 C CA . THR A 1 97 ? 4.903 -13.946 -18.236 1.00 97.38 97 THR A CA 1
ATOM 778 C C . THR A 1 97 ? 4.271 -13.564 -16.898 1.00 97.38 97 THR A C 1
ATOM 780 O O . THR A 1 97 ? 4.222 -14.397 -15.987 1.00 97.38 97 THR A O 1
ATOM 783 N N . PRO A 1 98 ? 3.735 -12.338 -16.772 1.00 97.25 98 PRO A N 1
ATOM 784 C CA . PRO A 1 98 ? 2.848 -12.001 -15.667 1.00 97.25 98 PRO A CA 1
ATOM 785 C C . PRO A 1 98 ? 1.659 -12.974 -15.586 1.00 97.25 98 PRO A C 1
ATOM 787 O O . PRO A 1 98 ? 1.257 -13.529 -16.618 1.00 97.25 98 PRO A O 1
ATOM 790 N N . PRO A 1 99 ? 1.080 -13.183 -14.391 1.00 97.25 99 PRO A N 1
ATOM 791 C CA . PRO A 1 99 ? -0.172 -13.915 -14.267 1.00 97.25 99 PRO A CA 1
ATOM 792 C C . PRO A 1 99 ? -1.308 -13.200 -15.014 1.00 97.25 99 PRO A C 1
ATOM 794 O O . PRO A 1 99 ? -1.238 -12.004 -15.306 1.00 97.25 99 PRO A O 1
ATOM 797 N N . GLY A 1 100 ? -2.367 -13.953 -15.312 1.00 96.31 100 GLY A N 1
ATOM 798 C CA . GLY A 1 100 ? -3.619 -13.388 -15.807 1.00 96.31 100 GLY A CA 1
ATOM 799 C C . GLY A 1 100 ? -4.378 -12.594 -14.729 1.00 96.31 100 GLY A C 1
ATOM 800 O O . GLY A 1 100 ? -3.878 -12.417 -13.618 1.00 96.31 100 GLY A O 1
ATOM 801 N N . PRO A 1 101 ? -5.600 -12.128 -15.040 1.00 94.31 101 PRO A N 1
ATOM 802 C CA . PRO A 1 101 ? -6.448 -11.415 -14.087 1.00 94.31 101 PRO A CA 1
ATOM 803 C C . PRO A 1 101 ? -6.761 -12.237 -12.828 1.00 94.31 101 PRO A C 1
ATOM 805 O O . PRO A 1 101 ? -6.837 -13.466 -12.888 1.00 94.31 101 PRO A O 1
ATOM 808 N N . VAL A 1 102 ? -7.016 -11.549 -11.710 1.00 96.12 102 VAL A N 1
ATOM 809 C CA . VAL A 1 102 ? -7.429 -12.181 -10.447 1.00 96.12 102 VAL A CA 1
ATOM 810 C C . VAL A 1 102 ? -8.728 -12.986 -10.644 1.00 96.12 102 VAL A C 1
ATOM 812 O O . VAL A 1 102 ? -9.683 -12.440 -11.214 1.00 96.12 102 VAL A O 1
ATOM 815 N N . PRO A 1 103 ? -8.804 -14.251 -10.178 1.00 96.75 103 PRO A N 1
ATOM 816 C CA . PRO A 1 103 ? -10.001 -15.086 -10.284 1.00 96.75 103 PRO A CA 1
ATOM 817 C C . PRO A 1 103 ? -11.240 -14.480 -9.616 1.00 96.75 103 PRO A C 1
ATOM 819 O O . PRO A 1 103 ? -11.150 -13.788 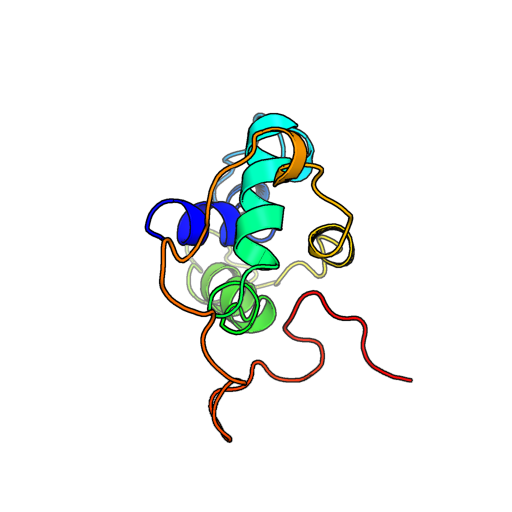-8.605 1.00 96.75 103 PRO A O 1
ATOM 822 N N . ALA A 1 104 ? -12.424 -14.762 -10.169 1.00 96.12 104 ALA A N 1
ATOM 823 C CA . ALA A 1 104 ? -13.710 -14.356 -9.593 1.00 96.12 104 ALA A CA 1
ATOM 824 C C . ALA A 1 104 ? -13.849 -14.810 -8.129 1.00 96.12 104 ALA A C 1
ATOM 826 O O . ALA A 1 104 ? -13.727 -15.996 -7.835 1.00 96.12 104 ALA A O 1
ATOM 827 N N . GLY A 1 105 ? -14.130 -13.864 -7.231 1.00 96.56 105 GLY A N 1
ATOM 828 C CA . GLY A 1 105 ? -14.264 -14.102 -5.790 1.00 96.56 105 GLY A CA 1
ATOM 829 C C . GLY A 1 105 ? -12.986 -13.859 -4.982 1.00 96.56 105 GLY A C 1
ATOM 830 O O . GLY A 1 105 ? -13.066 -13.785 -3.760 1.00 96.56 105 GLY A O 1
ATOM 831 N N . GLU A 1 106 ? -11.838 -13.679 -5.639 1.00 97.50 106 GLU A N 1
ATOM 832 C CA . GLU A 1 106 ? -10.568 -13.318 -4.989 1.00 97.50 106 GLU A CA 1
ATOM 833 C C . GLU A 1 106 ? -10.215 -11.834 -5.167 1.00 97.50 106 GLU A C 1
ATOM 835 O O . GLU A 1 106 ? -9.215 -11.364 -4.625 1.00 97.50 106 GLU A O 1
ATOM 840 N N . GLN A 1 107 ? -11.022 -11.074 -5.917 1.00 96.88 107 GLN A N 1
ATOM 841 C CA . GLN A 1 107 ? -10.779 -9.649 -6.117 1.00 96.88 107 GLN A CA 1
ATOM 842 C C . GLN A 1 107 ? -10.905 -8.864 -4.811 1.00 96.88 107 GLN A C 1
ATOM 844 O O . GLN A 1 107 ? -11.851 -9.045 -4.041 1.00 96.88 107 GLN A O 1
ATOM 849 N N . VAL A 1 108 ? -9.998 -7.905 -4.624 1.00 96.94 108 VAL A N 1
ATOM 850 C CA . VAL A 1 108 ? -10.157 -6.854 -3.616 1.00 96.94 108 VAL A CA 1
ATOM 851 C C . VAL A 1 108 ? -11.443 -6.065 -3.919 1.00 96.94 108 VAL A C 1
ATOM 853 O O . VAL A 1 108 ? -11.621 -5.629 -5.063 1.00 96.94 108 VAL A O 1
ATOM 856 N N . PRO A 1 109 ? -12.346 -5.867 -2.937 1.00 96.25 109 PRO A N 1
ATOM 857 C CA . PRO A 1 109 ? -13.573 -5.105 -3.149 1.00 96.25 109 PRO A CA 1
ATOM 858 C C . PRO A 1 109 ? -13.308 -3.681 -3.657 1.00 96.25 109 PRO A C 1
ATOM 860 O O . PRO A 1 109 ? -12.300 -3.052 -3.325 1.00 96.25 109 PRO A O 1
ATOM 863 N N . ALA A 1 110 ? -14.238 -3.140 -4.446 1.00 93.00 110 ALA A N 1
ATOM 864 C CA . ALA A 1 110 ? -14.142 -1.762 -4.921 1.00 93.00 110 ALA A CA 1
ATOM 865 C C . ALA A 1 110 ? -14.029 -0.783 -3.735 1.00 93.00 110 ALA A C 1
ATOM 867 O O . ALA A 1 110 ? -14.760 -0.895 -2.753 1.00 93.00 110 ALA A O 1
ATOM 868 N N . GLY A 1 111 ? -13.083 0.156 -3.817 1.00 93.25 111 GLY A N 1
ATOM 869 C CA . GLY A 1 111 ? -12.784 1.110 -2.741 1.00 93.25 111 GLY A CA 1
ATOM 870 C C . GLY A 1 111 ? -11.885 0.580 -1.618 1.00 93.25 111 GLY A C 1
ATOM 871 O O . GLY A 1 111 ? -11.500 1.356 -0.750 1.00 93.25 111 GLY A O 1
ATOM 872 N N . HIS A 1 112 ? -11.516 -0.706 -1.622 1.00 96.75 112 HIS A N 1
ATOM 873 C CA . HIS A 1 112 ? -10.568 -1.259 -0.645 1.00 96.75 112 HIS A CA 1
ATOM 874 C C . HIS A 1 112 ? -9.102 -1.190 -1.111 1.00 96.75 112 HIS A C 1
ATOM 876 O O . HIS A 1 112 ? -8.188 -1.312 -0.292 1.00 96.75 112 HIS A O 1
ATOM 882 N N . GLY A 1 113 ? -8.877 -1.030 -2.419 1.00 95.31 113 GLY A N 1
ATOM 883 C CA . GLY A 1 113 ? -7.557 -0.903 -3.041 1.00 95.31 113 GLY A CA 1
ATOM 884 C C . GLY A 1 113 ? -7.049 0.542 -3.121 1.00 95.31 113 GLY A C 1
ATOM 885 O O . GLY A 1 113 ? -7.535 1.436 -2.436 1.00 95.31 113 GLY A O 1
ATOM 886 N N . ALA A 1 114 ? -6.054 0.771 -3.982 1.00 94.88 114 ALA A N 1
ATOM 887 C CA . ALA A 1 114 ? -5.531 2.111 -4.288 1.00 94.88 114 ALA A CA 1
ATOM 888 C C . ALA A 1 114 ? -6.245 2.781 -5.476 1.00 94.88 114 ALA A C 1
ATOM 890 O O . ALA A 1 114 ? -5.980 3.940 -5.795 1.00 94.88 114 ALA A O 1
ATOM 891 N N . GLN A 1 115 ? -7.107 2.037 -6.171 1.00 87.31 115 GLN A N 1
ATOM 892 C CA . GLN A 1 115 ? -7.906 2.551 -7.270 1.00 87.31 115 GLN A CA 1
ATOM 893 C C . GLN A 1 115 ? -8.996 3.482 -6.724 1.00 87.31 115 GLN A C 1
ATOM 895 O O . GLN A 1 115 ? -9.639 3.139 -5.727 1.00 87.31 115 GLN A O 1
ATOM 900 N N . PRO A 1 116 ? -9.246 4.629 -7.377 1.00 70.75 116 PRO A N 1
ATOM 901 C CA . PRO A 1 116 ? -10.401 5.450 -7.046 1.00 70.75 116 PRO A CA 1
ATOM 902 C C . PRO A 1 116 ? -11.693 4.651 -7.263 1.00 70.75 116 PRO A C 1
ATOM 904 O O . PRO A 1 116 ? -11.764 3.786 -8.142 1.00 70.75 116 PRO A O 1
ATOM 907 N N . LEU A 1 117 ? -12.717 4.944 -6.459 1.00 69.62 117 LEU A N 1
ATOM 908 C CA . LEU A 1 117 ? -14.072 4.473 -6.735 1.00 69.62 117 LEU A CA 1
ATOM 909 C C . LEU A 1 117 ? -14.480 5.016 -8.111 1.00 69.62 117 LEU A C 1
ATOM 911 O O . LEU A 1 117 ? -14.351 6.212 -8.359 1.00 69.62 117 LEU A O 1
ATOM 915 N N . LEU A 1 118 ? -14.906 4.130 -9.013 1.00 59.88 118 LEU A N 1
ATOM 916 C CA . LEU A 1 118 ? -15.518 4.548 -10.271 1.00 59.88 118 LEU A CA 1
ATOM 917 C C . LEU A 1 118 ? -16.820 5.286 -9.919 1.00 59.88 118 LEU A C 1
ATOM 919 O O . LEU A 1 118 ? -17.653 4.712 -9.215 1.00 59.88 118 LEU A O 1
ATOM 923 N N . GLU A 1 119 ? -16.943 6.546 -10.348 1.00 41.75 119 GLU A N 1
ATOM 924 C CA . GLU A 1 119 ? -18.199 7.315 -10.297 1.00 41.75 119 GLU A CA 1
ATOM 925 C C . GLU A 1 119 ? -19.259 6.731 -11.240 1.00 41.75 119 GLU A C 1
ATOM 92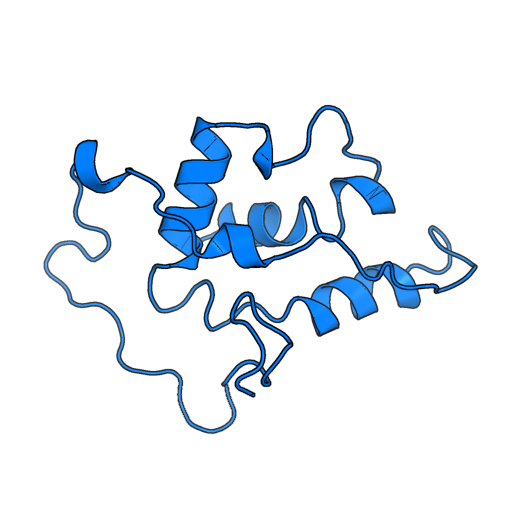7 O O . GLU A 1 119 ? -18.886 6.263 -12.344 1.00 41.75 119 GLU A O 1
#

Secondary structure (DSSP, 8-state):
-HHHHHHTTIIIIIHHHT---SS-GGG-HHHHHHHHHHHHSTTTGGG--HHHHHHIIIII-TTT-TT-PPP-----GGGGS----GGG---TTTTS----SPPTT-SPPTTTSSSPPP-